Protein AF-A0A1L5NDK5-F1 (afdb_monomer)

Solvent-accessible surface area (backbone atoms only — not comparable to full-atom values): 4785 Å² total; per-residue (Å²): 130,57,60,58,80,83,33,30,50,76,48,80,43,80,54,86,98,43,74,45,77,49,74,44,77,34,82,96,30,46,69,57,48,51,52,38,42,60,76,67,57,57,57,94,75,62,33,71,67,54,48,43,52,51,33,50,74,69,73,39,77,74,85,65,86,73,81,73,71,76,93,79,78,135

Mean predicted aligned error: 9.5 Å

Radius of gyration: 17.07 Å; Cα contacts (8 Å, |Δi|>4): 54; chains: 1; bounding box: 47×32×34 Å

Foldseek 3Di:
DLPLVVFWDWDWDDDDPDIDIDTHGDPVCVVSSVVSVVVPDDCVCVPPVNVCVVCVVVVHHPPDPPPPPDPPDD

pLDDT: mean 82.9, std 18.8, range [35.62, 97.25]

Organism: NCBI:txid56730

Nearest PDB structures (foldseek):
  5zhv-assembly1_B  TM=4.765E-01  e=6.765E-01  Mycobacterium tuberculosis H37Rv
  8t3f-assembly1_BF  TM=3.505E-01  e=3.497E+00  Saccharomyces cerevisiae

Structure (mmCIF, N/CA/C/O backbone):
data_AF-A0A1L5NDK5-F1
#
_entry.id   AF-A0A1L5NDK5-F1
#
loop_
_atom_site.group_PDB
_atom_site.id
_atom_site.type_symbol
_atom_site.label_atom_id
_atom_site.label_alt_id
_atom_site.label_comp_id
_atom_site.label_asym_id
_atom_site.label_entity_id
_atom_site.label_seq_id
_atom_site.pdbx_PDB_ins_code
_atom_site.Cartn_x
_atom_site.Cartn_y
_atom_site.Cartn_z
_atom_site.occupancy
_atom_site.B_iso_or_equiv
_atom_site.auth_seq_id
_atom_site.auth_comp_id
_atom_site.auth_asym_id
_atom_site.auth_atom_id
_atom_site.pdbx_PDB_model_num
ATOM 1 N N . MET A 1 1 ? 1.848 -11.222 4.650 1.00 79.69 1 MET A N 1
ATOM 2 C CA . MET A 1 1 ? 2.625 -10.435 3.660 1.00 79.69 1 MET A CA 1
ATOM 3 C C . MET A 1 1 ? 1.639 -9.797 2.686 1.00 79.69 1 MET A C 1
ATOM 5 O O . MET A 1 1 ? 0.662 -10.460 2.371 1.00 79.69 1 MET A O 1
ATOM 9 N N . ALA A 1 2 ? 1.840 -8.553 2.240 1.00 90.06 2 ALA A N 1
ATOM 10 C CA . ALA A 1 2 ? 0.810 -7.755 1.545 1.00 90.06 2 ALA A CA 1
ATOM 11 C C . ALA A 1 2 ? 0.559 -8.114 0.061 1.00 90.06 2 ALA A C 1
ATOM 13 O O . ALA A 1 2 ? -0.159 -7.385 -0.611 1.00 90.06 2 ALA A O 1
ATOM 14 N N . GLN A 1 3 ? 1.147 -9.199 -0.459 1.00 92.75 3 GLN A N 1
ATOM 15 C CA . GLN A 1 3 ? 0.964 -9.677 -1.844 1.00 92.75 3 GLN A CA 1
ATOM 16 C C . GLN A 1 3 ? 1.132 -8.590 -2.922 1.00 92.75 3 GLN A C 1
ATOM 18 O O . GLN A 1 3 ? 0.317 -8.449 -3.825 1.00 92.75 3 GLN A O 1
ATOM 23 N N . PHE A 1 4 ? 2.212 -7.805 -2.839 1.00 94.25 4 PHE A N 1
ATOM 24 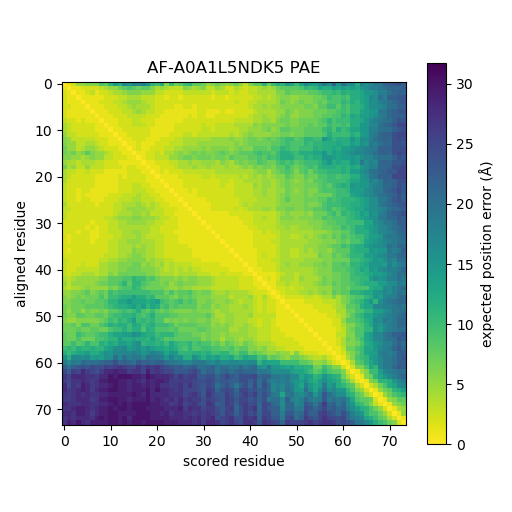C CA . PHE A 1 4 ? 2.470 -6.683 -3.752 1.00 94.25 4 PHE A CA 1
ATOM 25 C C . PHE A 1 4 ? 2.443 -7.057 -5.246 1.00 94.25 4 PHE A C 1
ATOM 27 O O . PHE A 1 4 ? 2.146 -6.203 -6.072 1.00 94.25 4 PHE A O 1
ATOM 34 N N . ASN A 1 5 ? 2.721 -8.313 -5.605 1.00 94.62 5 ASN A N 1
ATOM 35 C CA . ASN A 1 5 ? 2.673 -8.772 -6.996 1.00 94.62 5 ASN A CA 1
ATOM 36 C C . ASN A 1 5 ? 1.258 -8.729 -7.602 1.00 94.62 5 ASN A C 1
ATOM 38 O O . ASN A 1 5 ? 1.137 -8.665 -8.820 1.00 94.62 5 ASN A O 1
ATOM 42 N N . ASP A 1 6 ? 0.210 -8.723 -6.773 1.00 94.81 6 ASP A N 1
ATOM 43 C CA . ASP A 1 6 ? -1.181 -8.767 -7.237 1.00 94.81 6 ASP A CA 1
ATOM 44 C C . ASP A 1 6 ? -1.740 -7.372 -7.555 1.00 94.81 6 ASP A C 1
ATOM 46 O O . ASP A 1 6 ? -2.752 -7.241 -8.240 1.00 94.81 6 ASP A O 1
ATOM 50 N N . TRP A 1 7 ? -1.107 -6.312 -7.044 1.00 96.44 7 TRP A N 1
ATOM 51 C CA . TRP A 1 7 ? -1.639 -4.945 -7.128 1.00 96.44 7 TRP A CA 1
ATOM 52 C C . TRP A 1 7 ? -0.594 -3.870 -7.460 1.00 96.44 7 TRP A C 1
ATOM 54 O O . TRP A 1 7 ? -0.954 -2.707 -7.663 1.00 96.44 7 TRP A O 1
ATOM 64 N N . CYS A 1 8 ? 0.682 -4.239 -7.591 1.00 97.25 8 CYS A N 1
ATOM 65 C CA . CYS A 1 8 ? 1.741 -3.386 -8.126 1.00 97.25 8 CYS A CA 1
ATOM 66 C C . CYS A 1 8 ? 2.229 -3.891 -9.487 1.00 97.25 8 CYS A C 1
ATOM 68 O O . CYS A 1 8 ? 2.200 -5.084 -9.771 1.00 97.25 8 CYS A O 1
ATOM 70 N N . ILE A 1 9 ? 2.754 -2.983 -10.306 1.00 97.06 9 ILE A N 1
ATOM 71 C CA . ILE A 1 9 ? 3.718 -3.330 -11.357 1.00 97.06 9 ILE A CA 1
ATOM 72 C C . ILE A 1 9 ? 5.128 -3.269 -10.775 1.00 97.06 9 ILE A C 1
ATOM 74 O O . ILE A 1 9 ? 5.377 -2.506 -9.839 1.00 97.06 9 ILE A O 1
ATOM 78 N N . SER A 1 10 ? 6.046 -4.072 -11.310 1.00 96.31 10 SER A N 1
ATOM 79 C CA . SER A 1 10 ? 7.441 -4.088 -10.868 1.00 96.31 10 SER A CA 1
ATOM 80 C C . SER A 1 10 ? 8.394 -3.920 -12.039 1.00 96.31 10 SER A C 1
ATOM 82 O O . SER A 1 10 ? 8.206 -4.550 -13.077 1.00 96.31 10 SER A O 1
ATOM 84 N N . VAL A 1 11 ? 9.426 -3.105 -11.848 1.00 96.94 11 VAL A N 1
ATOM 85 C CA . VAL A 1 11 ? 10.538 -2.944 -12.791 1.00 96.94 11 VAL A CA 1
ATOM 86 C C 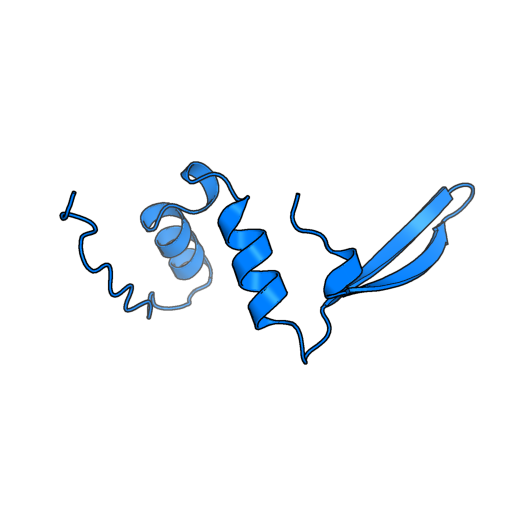. VAL A 1 11 ? 11.834 -3.203 -12.039 1.00 96.94 11 VAL A C 1
ATOM 88 O O . VAL A 1 11 ? 12.046 -2.633 -10.968 1.00 96.94 11 VAL A O 1
ATOM 91 N N . ASP A 1 12 ? 12.679 -4.072 -12.584 1.00 97.06 12 ASP A N 1
ATOM 92 C CA . ASP A 1 12 ? 14.006 -4.340 -12.038 1.00 97.06 12 ASP A CA 1
ATOM 93 C C . ASP A 1 12 ? 15.052 -3.509 -12.781 1.00 97.06 12 ASP A C 1
ATOM 95 O O . ASP A 1 12 ? 15.106 -3.505 -14.010 1.00 97.06 12 ASP A O 1
ATOM 99 N N . GLU A 1 13 ? 15.893 -2.815 -12.021 1.00 96.75 13 GLU A N 1
ATOM 100 C CA . GLU A 1 13 ? 16.953 -1.951 -12.533 1.00 96.75 13 GLU A CA 1
ATOM 101 C C . GLU A 1 13 ? 18.306 -2.378 -11.946 1.00 96.75 13 GLU A C 1
ATOM 103 O O . GLU A 1 13 ? 18.388 -2.665 -10.745 1.00 96.75 13 GLU A O 1
ATOM 108 N N . PRO A 1 14 ? 19.387 -2.409 -12.744 1.00 96.38 14 PRO A N 1
ATOM 109 C CA . PRO A 1 14 ? 20.718 -2.684 -12.223 1.00 96.38 14 PRO A CA 1
ATOM 110 C C . PRO A 1 14 ? 21.221 -1.521 -11.355 1.00 96.38 14 PRO A C 1
ATOM 112 O O . PRO A 1 14 ? 21.117 -0.351 -11.719 1.00 96.38 14 PRO A O 1
ATOM 115 N N . VAL A 1 15 ? 21.822 -1.853 -10.213 1.00 96.38 15 VAL A N 1
ATOM 116 C CA . VAL A 1 15 ? 22.525 -0.929 -9.313 1.00 96.38 15 VAL A CA 1
ATOM 117 C C . VAL A 1 15 ? 23.885 -1.542 -8.981 1.00 96.38 15 VAL A C 1
ATOM 119 O O . VAL A 1 15 ? 24.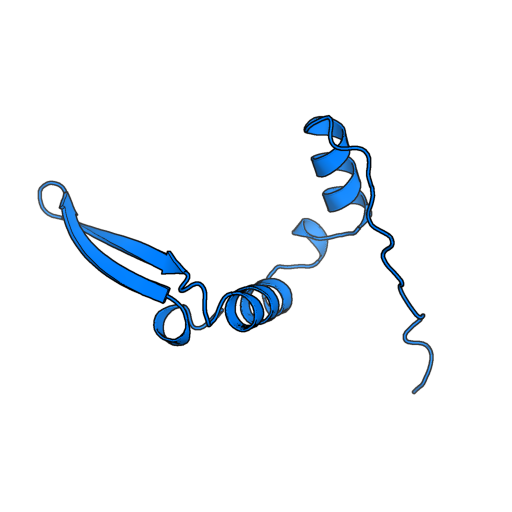027 -2.331 -8.044 1.00 96.38 15 VAL A O 1
ATOM 122 N N . GLY A 1 16 ? 24.894 -1.220 -9.795 1.00 95.44 16 GLY A N 1
ATOM 123 C CA . GLY A 1 16 ? 26.198 -1.886 -9.742 1.00 95.44 16 GLY A CA 1
ATOM 124 C C . GLY A 1 16 ? 26.057 -3.385 -10.024 1.00 95.44 16 GLY A C 1
ATOM 125 O O . GLY A 1 16 ? 25.512 -3.770 -11.053 1.00 95.44 16 GLY A O 1
ATOM 126 N N . ASN A 1 17 ? 26.500 -4.223 -9.084 1.00 96.75 17 ASN A N 1
ATOM 127 C CA . ASN A 1 17 ? 26.372 -5.686 -9.162 1.00 96.75 17 ASN A CA 1
ATOM 128 C C . ASN A 1 17 ? 25.046 -6.218 -8.579 1.00 96.75 17 ASN A C 1
ATOM 130 O O . ASN A 1 17 ? 24.873 -7.429 -8.438 1.00 96.75 17 ASN A O 1
ATOM 134 N N . HIS A 1 18 ? 24.125 -5.333 -8.194 1.00 96.62 18 HIS A N 1
ATOM 135 C CA . HIS A 1 18 ? 22.834 -5.685 -7.604 1.00 96.62 18 HIS A CA 1
ATOM 136 C C . HIS A 1 18 ? 21.675 -5.283 -8.517 1.00 96.62 18 HIS A C 1
ATOM 138 O O . HIS A 1 18 ? 21.856 -4.551 -9.486 1.00 96.62 18 HIS A O 1
ATOM 144 N N . HIS A 1 19 ? 20.471 -5.740 -8.175 1.00 95.94 19 HIS A N 1
ATOM 145 C CA . HIS A 1 19 ? 19.232 -5.295 -8.806 1.00 95.94 19 HIS A CA 1
ATOM 146 C C . HIS A 1 19 ? 18.339 -4.630 -7.761 1.00 95.94 19 HIS A C 1
ATOM 148 O O . HIS A 1 19 ? 18.169 -5.142 -6.652 1.00 95.94 19 HIS A O 1
ATOM 154 N N . ARG A 1 20 ? 17.762 -3.489 -8.125 1.00 96.31 20 ARG A N 1
ATOM 155 C CA . ARG A 1 20 ? 16.710 -2.808 -7.376 1.00 96.31 20 ARG A CA 1
ATOM 156 C C . ARG A 1 20 ? 15.383 -3.099 -8.057 1.00 96.31 20 ARG A C 1
ATOM 158 O O . ARG A 1 20 ? 15.229 -2.796 -9.234 1.00 96.31 20 ARG A O 1
ATOM 165 N N . ARG A 1 21 ? 14.404 -3.579 -7.290 1.00 96.06 21 ARG A N 1
ATOM 166 C CA . ARG A 1 21 ? 13.013 -3.658 -7.739 1.00 96.06 21 ARG A CA 1
ATOM 167 C C . ARG A 1 21 ? 12.254 -2.398 -7.351 1.00 96.06 21 ARG A C 1
ATOM 169 O O . ARG A 1 21 ? 12.146 -2.073 -6.168 1.00 96.06 21 ARG A O 1
ATOM 176 N N . VAL A 1 22 ? 11.694 -1.710 -8.336 1.00 95.75 22 VAL A N 1
ATOM 177 C CA . VAL A 1 22 ? 10.736 -0.619 -8.140 1.00 95.75 22 VAL A CA 1
ATOM 178 C C . VAL A 1 22 ? 9.339 -1.195 -8.244 1.00 95.75 22 VAL A C 1
ATOM 180 O O . VAL A 1 22 ? 8.980 -1.705 -9.298 1.00 95.75 22 VAL A O 1
ATOM 183 N N . MET A 1 23 ? 8.559 -1.115 -7.167 1.00 95.38 23 MET A N 1
ATOM 184 C CA . MET A 1 23 ? 7.157 -1.537 -7.166 1.00 95.38 23 MET A CA 1
ATOM 185 C C . MET A 1 23 ? 6.255 -0.304 -7.172 1.00 95.38 23 MET A C 1
ATOM 187 O O . MET A 1 23 ? 6.354 0.543 -6.283 1.00 95.38 23 MET A O 1
ATOM 191 N N . THR A 1 24 ? 5.369 -0.202 -8.159 1.00 95.62 24 THR A N 1
ATOM 192 C CA . THR A 1 24 ? 4.423 0.911 -8.300 1.00 95.62 24 THR A CA 1
ATOM 193 C C . THR A 1 24 ? 3.000 0.386 -8.191 1.00 95.62 24 THR A C 1
ATOM 195 O O . THR A 1 24 ? 2.582 -0.442 -8.999 1.00 95.62 24 THR A O 1
ATOM 198 N N . GLY A 1 25 ? 2.250 0.869 -7.197 1.00 95.75 25 GLY A N 1
ATOM 199 C CA . GLY A 1 25 ? 0.843 0.512 -7.015 1.00 95.75 25 GLY A CA 1
ATOM 200 C C . GLY A 1 25 ? -0.002 0.932 -8.217 1.00 95.75 25 GLY A C 1
ATOM 201 O O . GLY A 1 25 ? 0.105 2.060 -8.699 1.00 95.75 25 GLY A O 1
ATOM 202 N N . GLN A 1 26 ? -0.844 0.026 -8.702 1.00 96.19 26 GLN A N 1
ATOM 203 C CA . GLN A 1 26 ? -1.725 0.287 -9.836 1.00 96.19 26 GLN A CA 1
ATOM 204 C C . GLN A 1 26 ? -2.987 1.019 -9.370 1.00 96.19 26 GLN A C 1
ATOM 206 O O . GLN A 1 26 ? -3.630 0.597 -8.409 1.00 96.19 26 GLN A O 1
ATOM 211 N N . ALA A 1 27 ? -3.382 2.085 -10.076 1.00 96.12 27 ALA A N 1
ATOM 212 C CA . ALA A 1 27 ? -4.527 2.921 -9.696 1.00 96.12 27 ALA A CA 1
ATOM 213 C C . ALA A 1 27 ? -5.826 2.111 -9.501 1.00 96.12 27 ALA A C 1
ATOM 215 O O . ALA A 1 27 ? -6.545 2.318 -8.525 1.00 96.12 27 ALA A O 1
ATOM 216 N N . ALA A 1 28 ? -6.080 1.137 -10.381 1.00 96.62 28 ALA A N 1
ATOM 217 C CA . ALA A 1 28 ? -7.248 0.254 -10.318 1.00 96.62 28 ALA A CA 1
ATOM 218 C C . ALA A 1 28 ? -7.276 -0.658 -9.074 1.00 96.62 28 ALA A C 1
ATOM 220 O O . ALA A 1 28 ? -8.337 -1.145 -8.691 1.00 96.62 28 ALA A O 1
ATOM 221 N N . HIS A 1 29 ? -6.128 -0.871 -8.425 1.00 96.25 29 HIS A N 1
ATOM 222 C CA . HIS A 1 29 ? -5.968 -1.802 -7.308 1.00 96.25 29 HIS A CA 1
ATOM 223 C C . HIS A 1 29 ? -5.590 -1.111 -5.991 1.00 96.25 29 HIS A C 1
ATOM 225 O O . HIS A 1 29 ? -5.279 -1.787 -5.010 1.00 96.25 29 HIS A O 1
ATOM 231 N N . LEU A 1 30 ? -5.663 0.226 -5.922 1.00 93.25 30 LEU A N 1
ATOM 232 C CA . LEU A 1 30 ? -5.297 0.978 -4.715 1.00 93.25 30 LEU A CA 1
ATOM 233 C C . LEU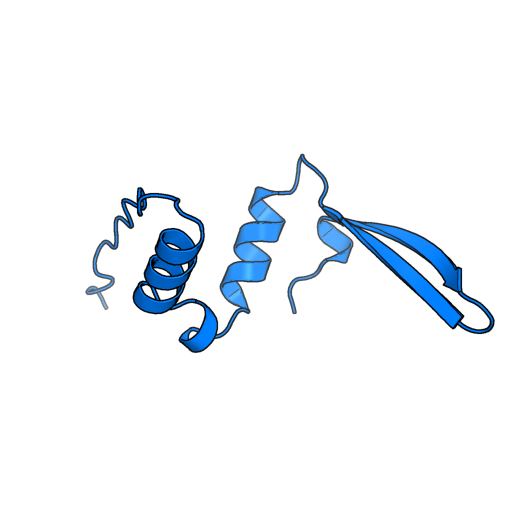 A 1 30 ? -6.070 0.518 -3.476 1.00 93.25 30 LEU A C 1
ATOM 235 O O . LEU A 1 30 ? -5.472 0.340 -2.420 1.00 93.25 30 LEU A O 1
ATOM 239 N N . ALA A 1 31 ? -7.378 0.274 -3.601 1.00 94.25 31 ALA A N 1
ATOM 240 C CA . ALA A 1 31 ? -8.192 -0.194 -2.480 1.00 94.25 31 ALA A CA 1
ATOM 241 C C . ALA A 1 31 ? -7.708 -1.551 -1.938 1.00 94.25 31 ALA A C 1
ATOM 243 O O . ALA A 1 31 ? -7.613 -1.730 -0.724 1.00 94.25 31 ALA A O 1
ATOM 244 N N . VAL A 1 32 ? -7.340 -2.477 -2.831 1.00 95.44 32 VAL A N 1
ATOM 245 C CA . VAL A 1 32 ? -6.791 -3.792 -2.465 1.00 95.44 32 VAL A CA 1
ATOM 246 C C . VAL A 1 32 ? -5.466 -3.621 -1.728 1.00 95.44 32 VAL A C 1
ATOM 248 O O . VAL A 1 32 ? -5.302 -4.161 -0.637 1.00 95.44 32 VAL A O 1
ATOM 251 N N . GLY A 1 33 ? -4.553 -2.812 -2.273 1.00 94.31 33 GLY A N 1
ATOM 252 C CA . GLY A 1 33 ? -3.252 -2.554 -1.655 1.00 94.31 33 GLY A CA 1
ATOM 253 C C . GLY A 1 33 ? -3.353 -1.903 -0.273 1.00 94.31 33 GLY A C 1
ATOM 254 O O . GLY A 1 33 ? -2.641 -2.307 0.650 1.00 94.31 33 GLY A O 1
ATOM 255 N N . VAL A 1 34 ? -4.273 -0.946 -0.090 1.00 93.00 34 VAL A N 1
ATOM 256 C CA . VAL A 1 34 ? -4.536 -0.307 1.213 1.00 93.00 34 VAL A CA 1
ATOM 257 C C . VAL A 1 34 ? -5.001 -1.338 2.239 1.00 93.00 34 VAL A C 1
ATOM 259 O 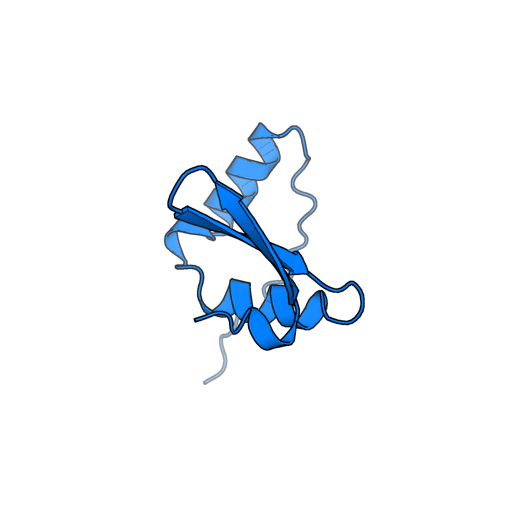O . VAL A 1 34 ? -4.425 -1.406 3.323 1.00 93.00 34 VAL A O 1
ATOM 262 N N . GLN A 1 35 ? -5.991 -2.169 1.901 1.00 93.56 35 GLN A N 1
ATOM 263 C CA . GLN A 1 35 ? -6.521 -3.182 2.821 1.00 93.56 35 GLN A CA 1
ATOM 264 C C . GLN A 1 35 ? -5.482 -4.262 3.146 1.00 93.56 35 GLN A C 1
ATOM 266 O O . GLN A 1 35 ? -5.262 -4.580 4.314 1.00 93.56 35 GLN A O 1
ATOM 271 N N . ALA A 1 36 ? -4.784 -4.774 2.129 1.00 94.62 36 ALA A N 1
ATOM 272 C CA . ALA A 1 36 ? -3.739 -5.779 2.305 1.00 94.62 36 ALA A CA 1
ATOM 273 C C . ALA A 1 36 ? -2.583 -5.268 3.180 1.00 94.62 36 ALA A C 1
ATOM 275 O O . ALA A 1 36 ? -2.023 -6.028 3.970 1.00 94.62 36 ALA A O 1
ATOM 276 N N . THR A 1 37 ? -2.241 -3.981 3.065 1.00 92.69 37 THR A N 1
ATOM 277 C CA . THR A 1 37 ? -1.226 -3.341 3.911 1.00 92.69 37 THR A CA 1
ATOM 278 C C . THR A 1 37 ? -1.741 -3.151 5.336 1.00 92.69 37 THR A C 1
ATOM 280 O O . THR A 1 37 ? -1.076 -3.568 6.280 1.00 92.69 37 THR A O 1
ATOM 283 N N . ALA A 1 38 ? -2.936 -2.578 5.509 1.00 90.44 38 ALA A N 1
ATOM 284 C CA . ALA A 1 38 ? -3.526 -2.330 6.825 1.00 90.44 38 ALA A CA 1
ATOM 285 C C . ALA A 1 38 ? -3.660 -3.616 7.658 1.00 90.44 38 ALA A C 1
ATOM 287 O O . ALA A 1 38 ? -3.384 -3.598 8.853 1.00 90.44 38 ALA A O 1
ATOM 288 N N . ALA A 1 39 ? -3.990 -4.743 7.019 1.00 91.62 39 ALA A N 1
ATOM 289 C CA . ALA A 1 39 ? -4.124 -6.042 7.676 1.00 91.62 39 ALA A CA 1
ATOM 290 C C . ALA A 1 39 ? -2.813 -6.602 8.259 1.00 91.62 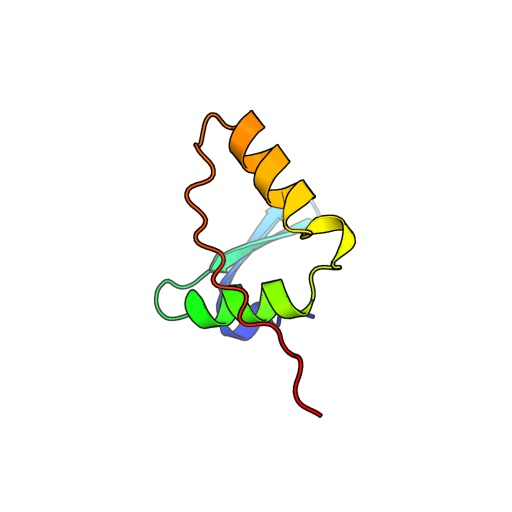39 ALA A C 1
ATOM 292 O O . ALA A 1 39 ? -2.857 -7.502 9.096 1.00 91.62 39 ALA A O 1
ATOM 293 N N . ILE A 1 40 ? -1.647 -6.120 7.810 1.00 92.75 40 ILE A N 1
ATOM 294 C CA . ILE A 1 40 ? -0.343 -6.645 8.245 1.00 92.75 40 ILE A CA 1
ATOM 295 C C . ILE A 1 40 ? 0.483 -5.650 9.061 1.00 92.75 40 ILE A C 1
ATOM 297 O O . ILE A 1 40 ? 1.495 -6.050 9.636 1.00 92.75 40 ILE A O 1
ATOM 301 N N . VAL A 1 41 ? 0.102 -4.369 9.091 1.00 88.44 41 VAL A N 1
ATOM 302 C CA . VAL A 1 41 ? 0.813 -3.355 9.877 1.00 88.44 41 VAL A CA 1
ATOM 303 C C . VAL A 1 41 ? 0.480 -3.560 11.359 1.00 88.44 41 VAL A C 1
ATOM 305 O O . VAL A 1 41 ? -0.692 -3.503 11.730 1.00 88.44 41 VAL A O 1
ATOM 308 N N . PRO A 1 42 ? 1.479 -3.774 12.235 1.00 89.88 42 PRO A N 1
ATOM 309 C CA . PRO A 1 42 ? 1.224 -3.940 13.660 1.00 89.88 42 PRO A CA 1
ATOM 310 C C . PRO A 1 42 ? 0.558 -2.712 14.288 1.00 89.88 42 PRO A C 1
ATOM 312 O O . PRO A 1 42 ? 0.957 -1.573 14.037 1.00 89.88 42 PRO A O 1
ATOM 315 N N . THR A 1 43 ? -0.388 -2.946 15.199 1.00 85.25 43 THR A N 1
ATOM 316 C CA . THR A 1 43 ? -1.179 -1.892 15.855 1.00 85.25 43 THR A CA 1
ATOM 317 C C . THR A 1 43 ? -0.324 -0.823 16.534 1.00 85.25 43 THR A C 1
ATOM 319 O O . THR A 1 43 ? -0.679 0.347 16.509 1.00 85.25 43 THR A O 1
ATOM 322 N N . HIS A 1 44 ? 0.838 -1.163 17.098 1.00 84.12 44 HIS A N 1
ATOM 323 C CA . HIS A 1 44 ? 1.695 -0.173 17.765 1.00 84.12 44 HIS A CA 1
ATOM 324 C C . HIS A 1 44 ? 2.344 0.845 16.805 1.00 84.12 44 HIS A C 1
ATOM 326 O O . HIS A 1 44 ? 2.801 1.892 17.262 1.00 84.12 44 HIS A O 1
ATOM 332 N N . TYR A 1 45 ? 2.349 0.578 15.493 1.00 81.62 45 TYR A N 1
ATOM 333 C CA . TYR A 1 45 ? 2.744 1.541 14.458 1.00 81.62 45 TYR A CA 1
ATOM 334 C C . TYR A 1 45 ? 1.558 2.312 13.865 1.00 81.62 45 TYR A C 1
ATOM 336 O O . TYR A 1 45 ? 1.761 3.377 13.286 1.00 81.62 45 TYR A O 1
ATOM 344 N N . ALA A 1 46 ? 0.336 1.793 14.009 1.00 84.75 46 ALA A N 1
ATOM 345 C CA . ALA A 1 46 ? -0.871 2.324 13.373 1.00 84.75 46 ALA A CA 1
ATOM 346 C C . ALA A 1 46 ? -2.009 2.637 14.362 1.00 84.75 46 ALA A C 1
ATOM 348 O O . ALA A 1 46 ? -3.160 2.751 13.946 1.00 84.75 46 ALA A O 1
ATOM 349 N N . SER A 1 47 ? -1.712 2.781 15.660 1.00 86.94 47 SER A N 1
ATOM 350 C CA . SER A 1 47 ? -2.718 3.180 16.651 1.00 86.94 47 SER A CA 1
ATOM 351 C C . SER A 1 47 ? -3.270 4.555 16.287 1.00 86.94 47 SER A C 1
ATOM 353 O O . SER A 1 47 ? -2.544 5.396 15.745 1.00 86.94 47 SER A O 1
ATOM 355 N N . GLU A 1 48 ? -4.539 4.805 16.595 1.00 82.75 48 GLU A N 1
ATOM 356 C CA . GLU A 1 48 ? -5.187 6.074 16.260 1.00 82.75 48 GLU A CA 1
ATOM 357 C C . GLU A 1 48 ? -4.419 7.268 16.835 1.00 82.75 48 GLU A C 1
ATOM 359 O O . GLU A 1 48 ? -4.240 8.275 16.156 1.00 82.75 48 GLU A O 1
ATOM 364 N N . GLU A 1 49 ? -3.847 7.132 18.033 1.00 84.62 49 GLU A N 1
ATOM 365 C CA . GLU A 1 49 ? -3.012 8.155 18.663 1.00 84.62 49 GLU A CA 1
ATOM 366 C C . GLU A 1 49 ? -1.680 8.356 17.936 1.00 84.62 49 GLU A C 1
ATOM 368 O O . GLU A 1 49 ? -1.180 9.480 17.865 1.00 84.62 49 GLU A O 1
ATOM 373 N N . GLN A 1 50 ? -1.053 7.293 17.419 1.00 84.94 50 GLN A N 1
ATOM 374 C CA . GLN A 1 50 ? 0.171 7.420 16.620 1.00 84.94 50 GLN A CA 1
ATOM 375 C C . GLN A 1 50 ? -0.121 8.096 15.279 1.00 84.94 50 GLN A C 1
ATOM 377 O O . GLN A 1 50 ? 0.586 9.033 14.900 1.00 84.94 50 GLN A O 1
ATOM 382 N N . VAL A 1 51 ? -1.200 7.689 14.605 1.00 84.56 51 VAL A N 1
ATOM 383 C CA . VAL A 1 51 ? -1.636 8.275 13.331 1.00 84.56 51 VAL A CA 1
ATOM 384 C C . VAL A 1 51 ? -2.032 9.741 13.519 1.00 84.56 51 VAL A C 1
ATOM 386 O O . VAL A 1 51 ? -1.557 10.604 12.780 1.00 84.56 51 VAL A O 1
ATOM 389 N N . ALA A 1 52 ? -2.817 10.062 14.548 1.00 85.69 52 ALA A N 1
ATOM 390 C CA . ALA A 1 52 ? -3.217 11.431 14.865 1.00 85.69 52 ALA A 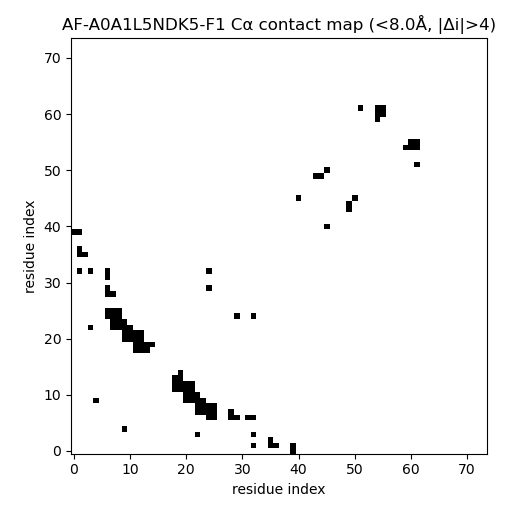CA 1
ATOM 391 C C . ALA A 1 52 ? -2.008 12.321 15.188 1.00 85.69 52 ALA A C 1
ATOM 393 O O . ALA A 1 52 ? -1.902 13.433 14.664 1.00 85.69 52 ALA A O 1
ATOM 394 N N . ARG A 1 53 ? -1.051 11.827 15.989 1.00 85.06 53 ARG A N 1
ATOM 395 C CA . ARG A 1 53 ? 0.197 12.554 16.284 1.00 85.06 53 ARG A CA 1
ATOM 396 C C . ARG A 1 53 ? 1.041 12.784 15.033 1.00 85.06 53 ARG A C 1
ATOM 398 O O . ARG A 1 53 ? 1.604 13.869 14.877 1.00 85.06 53 ARG A O 1
ATOM 405 N N . ALA A 1 54 ? 1.134 11.798 14.143 1.00 86.25 54 ALA A N 1
ATOM 406 C CA . ALA A 1 54 ? 1.860 11.934 12.884 1.00 86.25 54 ALA A CA 1
ATOM 407 C C . ALA A 1 54 ? 1.213 12.984 11.966 1.00 86.25 54 ALA A C 1
ATOM 409 O O . ALA A 1 54 ? 1.913 13.837 11.423 1.00 86.25 54 ALA A O 1
ATOM 410 N N . LEU A 1 55 ? -0.117 12.984 11.843 1.00 85.06 55 LEU A N 1
ATOM 411 C CA . LEU A 1 55 ? -0.847 13.964 11.033 1.00 85.06 55 LEU A CA 1
ATOM 412 C C . LEU A 1 55 ? -0.711 15.387 11.578 1.00 85.06 55 LEU A C 1
ATOM 414 O O . LEU A 1 55 ? -0.420 16.305 10.810 1.00 85.06 55 LEU A O 1
ATOM 418 N N . ALA A 1 56 ? -0.815 15.553 12.899 1.00 87.25 56 ALA A N 1
ATOM 419 C CA . ALA A 1 56 ? -0.600 16.838 13.553 1.00 87.25 56 ALA A CA 1
ATOM 420 C C . ALA A 1 56 ? 0.810 17.393 13.275 1.00 87.25 56 ALA A C 1
ATOM 422 O O . ALA A 1 56 ? 0.956 18.569 12.943 1.00 87.25 56 ALA A O 1
ATOM 423 N N . ARG A 1 57 ? 1.847 16.542 13.325 1.00 86.69 57 ARG A N 1
ATOM 424 C CA . ARG A 1 57 ? 3.231 16.921 12.974 1.00 86.69 57 ARG A CA 1
ATOM 425 C C . ARG A 1 57 ? 3.392 17.362 11.521 1.00 86.69 57 ARG A C 1
ATOM 427 O O . ARG A 1 57 ? 4.257 18.181 11.235 1.00 86.69 57 ARG A O 1
ATOM 434 N N . LEU A 1 58 ? 2.568 16.843 10.615 1.00 88.19 58 LEU A N 1
ATOM 435 C CA . LEU A 1 58 ? 2.566 17.219 9.199 1.00 88.19 58 LEU A CA 1
ATOM 436 C C . LEU A 1 58 ? 1.733 18.481 8.912 1.00 88.19 58 LEU A C 1
ATOM 438 O O . LEU A 1 58 ? 1.527 18.813 7.745 1.00 88.19 58 LEU A O 1
ATOM 442 N N . GLY A 1 59 ? 1.212 19.161 9.941 1.00 87.44 59 GLY A N 1
ATOM 443 C CA . GLY A 1 59 ? 0.334 20.325 9.777 1.00 87.44 59 GLY A CA 1
ATOM 444 C C . GLY A 1 59 ? -1.021 19.979 9.154 1.00 87.44 59 GLY A C 1
ATOM 445 O O . GLY A 1 59 ? -1.741 20.867 8.700 1.00 87.44 59 GLY A O 1
ATOM 446 N N . LYS A 1 60 ? -1.375 18.690 9.107 1.00 75.25 60 LYS A N 1
ATOM 447 C CA . LYS A 1 60 ? -2.671 18.225 8.620 1.00 75.25 60 LYS A CA 1
ATOM 448 C C . LYS A 1 60 ? -3.599 18.151 9.831 1.00 75.25 60 LYS A C 1
ATOM 450 O O . LYS A 1 60 ? -3.336 17.332 10.716 1.00 75.25 60 LYS A O 1
ATOM 455 N N . PRO A 1 61 ? -4.656 18.987 9.919 1.00 64.00 61 PRO A N 1
ATOM 456 C CA . PRO A 1 61 ? -5.637 18.821 10.980 1.00 64.00 61 PRO A CA 1
ATOM 457 C C . PRO A 1 61 ? -6.152 17.387 10.902 1.00 64.00 61 PRO A C 1
ATOM 459 O O . PRO A 1 61 ? -6.343 16.864 9.802 1.00 64.00 61 PRO A O 1
ATOM 462 N N . ALA A 1 62 ? -6.312 16.733 12.051 1.00 57.62 62 ALA A N 1
ATOM 463 C CA . ALA A 1 62 ? -6.805 15.367 12.129 1.00 57.62 62 ALA A CA 1
ATOM 464 C C . ALA A 1 62 ? -8.278 15.320 11.681 1.00 57.62 62 ALA A C 1
ATOM 466 O O . ALA A 1 62 ? -9.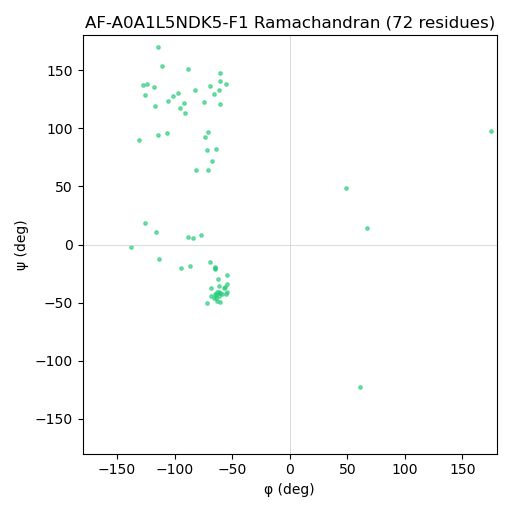187 15.149 12.482 1.00 57.62 62 ALA A O 1
ATOM 467 N N . SER A 1 63 ? -8.548 15.491 10.388 1.00 50.03 63 SER A N 1
ATOM 468 C CA . SER A 1 63 ? -9.835 15.187 9.783 1.00 50.03 63 SER A CA 1
ATOM 469 C C . SER A 1 63 ? -9.875 13.688 9.513 1.00 50.03 63 SER A C 1
ATOM 471 O O . SER A 1 63 ? -9.900 13.239 8.370 1.00 50.03 63 SER A O 1
ATOM 473 N N . ILE A 1 64 ? -9.828 12.898 10.580 1.00 44.22 64 ILE A N 1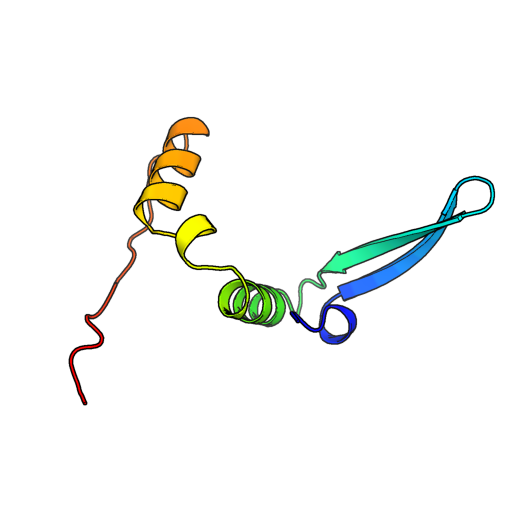
ATOM 474 C CA . ILE A 1 64 ? -10.205 11.496 10.529 1.00 44.22 64 ILE A CA 1
ATOM 475 C C . ILE A 1 64 ? -11.447 11.391 11.402 1.00 44.22 64 ILE A C 1
ATOM 477 O O . ILE A 1 64 ? -11.372 11.233 12.615 1.00 44.22 64 ILE A O 1
ATOM 481 N N . LYS A 1 65 ? -12.622 11.484 10.768 1.00 42.25 65 LYS A N 1
ATOM 482 C CA . LYS A 1 65 ? -13.791 10.761 11.271 1.00 42.25 65 LYS A CA 1
ATOM 483 C C . LYS A 1 65 ? -13.438 9.277 11.153 1.00 42.25 65 LYS A C 1
ATOM 485 O O . LYS A 1 65 ? -13.777 8.627 10.169 1.00 42.25 65 LYS A O 1
ATOM 490 N N . ALA A 1 66 ? -12.709 8.760 12.133 1.00 42.94 66 ALA A N 1
ATOM 491 C CA . ALA A 1 66 ? -12.649 7.338 12.385 1.00 42.94 66 ALA A CA 1
ATOM 492 C C . ALA A 1 66 ? -14.010 7.035 13.001 1.00 42.94 66 ALA A C 1
ATOM 494 O O . ALA A 1 66 ? -14.234 7.249 14.189 1.00 42.94 66 ALA A O 1
ATOM 495 N N . ARG A 1 67 ? -14.987 6.660 12.170 1.00 37.00 67 ARG A N 1
ATOM 496 C CA . ARG A 1 67 ? -16.192 6.021 12.691 1.00 37.00 67 ARG A CA 1
ATOM 497 C C . ARG A 1 67 ? -15.761 4.624 13.120 1.00 37.00 67 ARG A C 1
ATOM 499 O O . ARG A 1 67 ? -15.906 3.671 12.365 1.00 37.00 67 ARG A O 1
ATOM 506 N N . VAL A 1 68 ? -15.181 4.540 14.309 1.00 41.72 68 VAL A N 1
ATOM 507 C CA . VAL A 1 68 ? -15.118 3.301 15.068 1.00 41.72 68 VAL A CA 1
ATOM 508 C C . VAL A 1 68 ? -16.546 3.067 15.533 1.00 41.72 68 VAL A C 1
ATOM 510 O O . VAL A 1 68 ? -17.008 3.681 16.493 1.00 41.72 68 VAL A O 1
ATOM 513 N N . GLU A 1 69 ? -17.299 2.246 14.804 1.00 35.62 69 GLU A N 1
ATOM 514 C CA . GLU A 1 69 ? -18.334 1.505 15.511 1.00 35.62 69 GLU A CA 1
ATOM 515 C C . GLU A 1 69 ? -17.607 0.551 16.461 1.00 35.62 69 GLU A C 1
ATOM 517 O O . GLU A 1 69 ? -16.663 -0.122 16.031 1.00 35.62 69 GLU A O 1
ATOM 522 N N . PRO A 1 70 ? -17.966 0.528 17.753 1.00 39.75 70 PRO A N 1
ATOM 523 C CA . PRO A 1 70 ? -17.379 -0.431 18.664 1.00 39.75 70 PRO A CA 1
ATOM 524 C C . PRO A 1 70 ? -17.724 -1.828 18.146 1.00 39.75 70 PRO A C 1
ATOM 526 O O . PRO A 1 70 ? -18.896 -2.184 18.035 1.00 39.75 70 PRO A O 1
ATOM 529 N N . LEU A 1 71 ? -16.703 -2.633 17.845 1.00 47.16 71 LEU A N 1
ATOM 530 C CA . LEU A 1 71 ? -16.847 -4.082 17.719 1.00 47.16 71 LEU A CA 1
ATOM 531 C C . LEU A 1 71 ? -17.086 -4.670 19.120 1.00 47.16 71 LEU A C 1
ATOM 533 O O . LEU A 1 71 ? -16.259 -5.393 19.664 1.00 47.16 71 LEU A O 1
ATOM 537 N N . THR A 1 72 ? -18.212 -4.308 19.731 1.00 48.47 72 THR A N 1
ATOM 538 C CA . THR A 1 72 ? -18.813 -5.029 20.850 1.00 48.47 72 THR A CA 1
ATOM 539 C C . THR A 1 72 ? -20.035 -5.745 20.305 1.00 48.47 72 THR A C 1
ATOM 541 O O . THR A 1 72 ? -21.107 -5.158 20.164 1.00 48.47 72 THR A O 1
ATOM 544 N N . GLY A 1 73 ? -19.840 -7.011 19.964 1.00 47.28 73 GLY A N 1
ATOM 545 C CA . GLY A 1 73 ? -20.880 -7.912 19.505 1.00 47.28 73 GLY A CA 1
ATOM 546 C C . GLY A 1 73 ? -20.247 -9.233 19.100 1.00 47.28 73 GLY A C 1
ATOM 547 O O . GLY A 1 73 ? -19.774 -9.329 17.971 1.00 47.28 73 GLY A O 1
ATOM 548 N N . TRP A 1 74 ? -20.308 -10.189 20.035 1.00 44.38 74 TRP A N 1
ATOM 549 C CA . TRP A 1 74 ? -19.792 -11.571 20.034 1.00 44.38 74 TRP A CA 1
ATOM 550 C C . TRP A 1 74 ? -18.348 -11.744 20.511 1.00 44.38 74 TRP A C 1
ATOM 552 O O . TRP A 1 74 ? -17.408 -11.329 19.802 1.00 44.38 74 TRP A O 1
#

Sequence (74 aa):
MAQFNDWCISVDEPVGNHHRRVMTGQAAHLAVGVQATAAIVPTHYASEEQVARALARLGKPASIKARVEPLTGW

Secondary structure (DSSP, 8-state):
---GGGTEEEEEEEETTEEEEEEEE-GGGHHHHHHHHHTTS-HHHH-HHHHHHHHHHTT---------------